Protein AF-A0AAV4PWY3-F1 (afdb_monomer_lite)

Organism: Caerostris extrusa (NCBI:txid172846)

Foldseek 3Di:
DDFDDDPDPVCVVVRVVSVVVVVVVVPDDDDDDDPDPPVVVVVVVVVVVVVVVVVVVVVVVVVVVVVVVVVVVDPDDDPPPPPVVVVVVVVVVVVVVVVVVVVVVVVVVVVVVVVVVVVVVVVVVVVVVVVVVVVVVVVVVVVPPDDDDDDDPPPCPDPVVVVVVVVVVVVVVVVVVPDD

pLDDT: mean 77.06, std 18.8, range [34.84, 97.25]

Secondary structure (DSSP, 8-state):
-------SGGGHHHHHHHHHHHHHHHT-----------HHHHHHHHHHHHHHHHHHHHHHHHHHHHHHHHHTT--S---TTTHHHHHHHHHHHHHHHHHHHHHHHHHHHHHHHHHHHHHHHHHHHHHHHHHHHHHHHHHHHTT--S------------HHHHHHHHHHHHHHHHHHTT--

Structure (mmCIF, N/CA/C/O backbone):
data_AF-A0AAV4PWY3-F1
#
_entry.id   AF-A0AAV4PWY3-F1
#
loop_
_atom_site.group_PDB
_atom_site.id
_atom_site.type_symbol
_atom_site.label_atom_id
_atom_site.label_alt_id
_atom_site.label_comp_id
_atom_site.label_asym_id
_atom_site.label_entity_id
_atom_site.label_seq_id
_atom_site.pdbx_PDB_ins_code
_atom_site.Cartn_x
_atom_site.Cartn_y
_atom_site.Cartn_z
_atom_site.occupancy
_atom_site.B_iso_or_equiv
_atom_site.auth_seq_id
_atom_site.auth_comp_id
_atom_site.auth_asym_id
_atom_site.auth_atom_id
_atom_site.pdbx_PDB_model_num
ATOM 1 N N . MET A 1 1 ? -5.837 5.814 -17.711 1.00 91.06 1 MET A N 1
ATOM 2 C CA . MET A 1 1 ? -4.859 6.923 -17.746 1.00 91.06 1 MET A CA 1
ATOM 3 C C . MET A 1 1 ? -4.509 7.191 -19.199 1.00 91.06 1 MET A C 1
ATOM 5 O O . MET A 1 1 ? -4.362 6.225 -19.935 1.00 91.06 1 MET A O 1
ATOM 9 N N . VAL A 1 2 ? -4.394 8.457 -19.603 1.00 93.69 2 VAL A N 1
ATOM 10 C C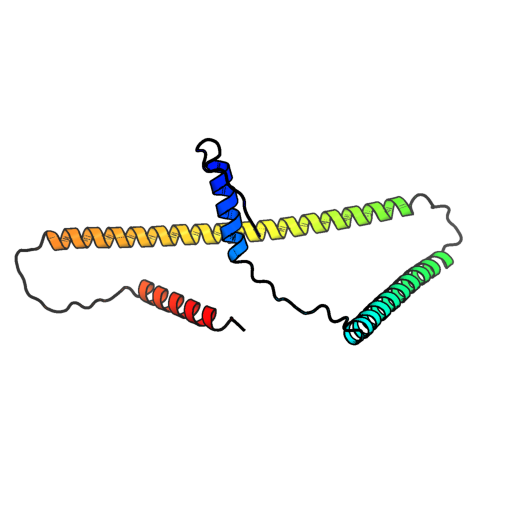A . VAL A 1 2 ? -3.904 8.856 -20.933 1.00 93.69 2 VAL A CA 1
ATOM 11 C C . VAL A 1 2 ? -2.737 9.815 -20.715 1.00 93.69 2 VAL A C 1
ATOM 13 O O . VAL A 1 2 ? -2.888 10.787 -19.981 1.00 93.69 2 VAL A O 1
ATOM 16 N N . GLY A 1 3 ? -1.568 9.500 -21.275 1.00 93.19 3 GLY A N 1
ATOM 17 C CA . GLY A 1 3 ? -0.366 10.332 -21.180 1.00 93.19 3 GLY A CA 1
ATOM 18 C C . GLY A 1 3 ? -0.064 10.982 -22.525 1.00 93.19 3 GLY A C 1
ATOM 19 O O . GLY A 1 3 ? 0.090 10.276 -23.518 1.00 93.19 3 GLY A O 1
ATOM 20 N N . HIS A 1 4 ? 0.018 12.310 -22.557 1.00 95.94 4 HIS A N 1
ATOM 21 C CA . HIS A 1 4 ? 0.410 13.063 -23.748 1.00 95.94 4 HIS A CA 1
ATOM 22 C C . HIS A 1 4 ? 1.914 13.340 -23.719 1.00 95.94 4 HIS A C 1
ATOM 24 O O . HIS A 1 4 ? 2.459 13.677 -22.669 1.00 95.94 4 HIS A O 1
ATOM 30 N N . ILE A 1 5 ? 2.573 13.204 -24.870 1.00 97.06 5 ILE A N 1
ATOM 31 C CA . ILE A 1 5 ? 4.002 13.487 -25.041 1.00 97.06 5 ILE A CA 1
ATOM 32 C C . ILE A 1 5 ? 4.235 14.279 -26.327 1.00 97.06 5 ILE A C 1
ATOM 34 O O . ILE A 1 5 ? 3.450 14.188 -27.273 1.00 97.06 5 ILE A O 1
ATOM 38 N N . SER A 1 6 ? 5.323 15.046 -26.357 1.00 96.19 6 SER A N 1
ATOM 39 C CA . SER A 1 6 ? 5.766 15.774 -27.546 1.00 96.19 6 SER A CA 1
ATOM 40 C C . SER A 1 6 ? 6.854 14.976 -28.272 1.00 96.19 6 SER A C 1
ATOM 42 O O . SER A 1 6 ? 7.758 14.470 -27.610 1.00 96.19 6 SER A O 1
ATOM 44 N N . PRO A 1 7 ? 6.833 14.877 -29.615 1.00 93.62 7 PRO A N 1
ATOM 45 C CA . PRO A 1 7 ? 7.881 14.190 -30.373 1.00 93.62 7 PRO A CA 1
ATOM 46 C C . PRO A 1 7 ? 9.181 15.008 -30.492 1.00 93.62 7 PRO A C 1
ATOM 48 O O . PRO A 1 7 ? 10.155 14.535 -31.070 1.00 93.62 7 PRO A O 1
ATOM 51 N N . SER A 1 8 ? 9.208 16.246 -29.986 1.00 95.19 8 SER A N 1
ATOM 52 C CA . SER A 1 8 ? 10.397 17.099 -30.033 1.00 95.19 8 SER A CA 1
ATOM 53 C C . SER A 1 8 ? 11.475 16.621 -29.060 1.00 95.19 8 SER A C 1
ATOM 55 O O . SER A 1 8 ? 11.203 16.386 -27.882 1.00 95.19 8 SER A O 1
ATOM 57 N N . HIS A 1 9 ? 12.724 16.584 -29.530 1.00 94.06 9 HIS A N 1
ATOM 58 C CA . HIS A 1 9 ? 13.894 16.213 -28.728 1.00 94.06 9 HIS A CA 1
ATOM 59 C C . HIS A 1 9 ? 14.080 17.102 -27.485 1.00 94.06 9 HIS A C 1
ATOM 61 O O . HIS A 1 9 ? 14.604 16.646 -26.474 1.00 94.06 9 HIS A O 1
ATOM 67 N N . TYR A 1 10 ? 13.616 18.356 -27.521 1.00 96.12 10 TYR A N 1
ATOM 68 C CA . TYR A 1 10 ? 13.707 19.263 -26.371 1.00 96.12 10 TYR A CA 1
ATOM 69 C C . TYR A 1 10 ? 12.955 18.739 -25.134 1.00 96.12 10 TYR A C 1
ATOM 71 O O . TYR A 1 10 ? 13.390 18.962 -24.012 1.00 96.12 10 TYR A O 1
ATOM 79 N N . HIS A 1 11 ? 11.874 17.977 -25.333 1.00 94.62 11 HIS A N 1
ATOM 80 C CA . HIS A 1 11 ? 11.056 17.408 -24.254 1.00 94.62 11 HIS A CA 1
ATOM 81 C C . HIS A 1 11 ? 11.321 15.907 -24.063 1.00 94.62 11 HIS A C 1
ATOM 83 O O . HIS A 1 11 ? 10.446 15.165 -23.606 1.00 94.62 11 HIS A O 1
ATOM 89 N N . PHE A 1 12 ? 12.504 15.426 -24.456 1.00 96.31 12 PHE A N 1
ATOM 90 C CA . PHE A 1 12 ? 12.837 14.003 -24.404 1.00 96.31 12 PHE A CA 1
ATOM 91 C C . PHE A 1 12 ? 12.794 13.450 -22.973 1.00 96.31 12 PHE A C 1
ATOM 93 O O . PHE A 1 12 ? 12.192 12.402 -22.730 1.00 96.31 12 PHE A O 1
ATOM 100 N N . GLU A 1 13 ? 13.374 14.169 -22.011 1.00 96.88 13 GLU A N 1
ATOM 101 C CA . GLU A 1 13 ? 13.409 13.739 -20.608 1.00 96.88 13 GLU A CA 1
ATOM 102 C C . GLU A 1 13 ? 12.011 13.702 -19.981 1.00 96.88 13 GLU A C 1
ATOM 104 O O . GLU A 1 13 ? 11.638 12.727 -19.326 1.00 96.88 13 GLU A O 1
ATOM 109 N N . GLU A 1 14 ? 11.196 14.723 -20.246 1.00 96.94 14 GLU A N 1
ATOM 110 C CA . GLU A 1 14 ? 9.810 14.789 -19.779 1.00 96.94 14 GLU A CA 1
ATOM 111 C C . GLU A 1 14 ? 8.959 13.674 -20.392 1.00 96.94 14 GLU A C 1
ATOM 113 O O . GLU A 1 14 ? 8.205 12.995 -19.691 1.00 96.94 14 GLU A O 1
ATOM 118 N N . SER A 1 15 ? 9.133 13.419 -21.690 1.00 97.25 15 SER A N 1
ATOM 119 C CA . SER A 1 15 ? 8.442 12.337 -22.394 1.00 97.25 15 SER A CA 1
ATOM 120 C C . SER A 1 15 ? 8.834 10.970 -21.833 1.00 97.25 15 SER A C 1
ATOM 122 O O . SER A 1 15 ? 7.963 10.131 -21.586 1.00 97.25 15 SER A O 1
ATOM 124 N N . ARG A 1 16 ? 10.125 10.752 -21.543 1.00 96.62 16 ARG A N 1
ATOM 125 C CA . ARG A 1 16 ? 10.619 9.532 -20.883 1.00 96.62 16 ARG A CA 1
ATOM 126 C C . ARG A 1 16 ? 9.983 9.346 -19.505 1.00 96.62 16 ARG A C 1
ATOM 128 O O . ARG A 1 16 ? 9.590 8.226 -19.161 1.00 96.62 16 ARG A O 1
ATOM 135 N N . ASN A 1 17 ? 9.856 10.420 -18.729 1.00 96.81 17 ASN A N 1
ATOM 136 C CA . ASN A 1 17 ? 9.218 10.370 -17.417 1.00 96.81 17 ASN A CA 1
ATOM 137 C C . ASN A 1 17 ? 7.735 9.999 -17.542 1.00 96.81 17 ASN A C 1
ATOM 139 O O . ASN A 1 17 ? 7.308 9.020 -16.928 1.00 96.81 17 ASN A O 1
ATOM 143 N N . THR A 1 18 ? 6.968 10.690 -18.391 1.00 97.19 18 THR A N 1
ATOM 144 C CA . THR A 1 18 ? 5.541 10.393 -18.619 1.00 97.19 18 THR A CA 1
ATOM 145 C C . THR A 1 18 ? 5.313 8.947 -19.054 1.00 97.19 18 THR A C 1
ATOM 147 O O . THR A 1 18 ? 4.434 8.274 -18.510 1.00 97.19 18 THR A O 1
ATOM 150 N N . LEU A 1 19 ? 6.133 8.433 -19.975 1.00 96.12 19 LEU A N 1
ATOM 151 C CA . LEU A 1 19 ? 6.055 7.036 -20.411 1.00 96.12 19 LEU A CA 1
ATOM 152 C C . LEU A 1 19 ? 6.386 6.056 -19.278 1.00 96.12 19 LEU A C 1
ATOM 154 O O . LEU A 1 19 ? 5.701 5.047 -19.127 1.00 96.12 19 LEU A O 1
ATOM 158 N N . SER A 1 20 ? 7.369 6.379 -18.433 1.00 96.56 20 SER A N 1
ATOM 159 C CA . SER A 1 20 ? 7.718 5.554 -17.268 1.00 96.56 20 SER A CA 1
ATOM 160 C C . SER A 1 20 ? 6.572 5.476 -16.254 1.00 96.56 20 SER A C 1
ATOM 162 O O . SER A 1 20 ? 6.313 4.416 -15.684 1.00 96.56 20 SER A O 1
ATOM 164 N N . TYR A 1 21 ? 5.853 6.578 -16.027 1.00 97.25 21 TYR A N 1
ATOM 165 C CA . TYR A 1 21 ? 4.671 6.576 -15.159 1.00 97.25 21 TYR A CA 1
ATOM 166 C C . TYR A 1 21 ? 3.488 5.843 -15.791 1.00 97.25 21 TYR A C 1
ATOM 168 O O . TYR A 1 21 ? 2.785 5.122 -15.083 1.00 97.25 21 TYR A O 1
ATOM 176 N N . ALA A 1 22 ? 3.288 5.976 -17.103 1.00 97.25 22 ALA A N 1
ATOM 177 C CA . ALA A 1 22 ? 2.253 5.239 -17.820 1.00 97.25 22 ALA A CA 1
ATOM 178 C C . ALA A 1 22 ? 2.480 3.718 -17.742 1.00 97.25 22 ALA A C 1
ATOM 180 O O . ALA A 1 22 ? 1.534 2.972 -17.483 1.00 97.25 22 ALA A O 1
ATOM 181 N N . ASP A 1 23 ? 3.728 3.263 -17.883 1.00 95.75 23 ASP A N 1
ATOM 182 C CA . ASP A 1 23 ? 4.083 1.845 -17.758 1.00 95.75 23 ASP A CA 1
ATOM 183 C C . ASP A 1 23 ? 3.862 1.312 -16.333 1.00 95.75 23 ASP A C 1
ATOM 185 O O . ASP A 1 23 ? 3.278 0.247 -16.135 1.00 95.75 23 ASP A O 1
ATOM 189 N N . ARG A 1 24 ? 4.206 2.097 -15.304 1.00 96.69 24 ARG A N 1
ATOM 190 C CA . ARG A 1 24 ? 3.869 1.743 -13.912 1.00 96.69 24 ARG A CA 1
ATOM 191 C C . ARG A 1 24 ? 2.359 1.683 -13.689 1.00 96.69 24 ARG A C 1
ATOM 193 O O . ARG A 1 24 ? 1.875 0.753 -13.045 1.00 96.69 24 ARG A O 1
ATOM 200 N N . ALA A 1 25 ? 1.613 2.646 -14.228 1.00 95.62 25 ALA A N 1
ATOM 201 C CA . ALA A 1 25 ? 0.163 2.720 -14.081 1.00 95.62 25 ALA A CA 1
ATOM 202 C C . ALA A 1 25 ? -0.562 1.551 -14.765 1.00 95.62 25 ALA A C 1
ATOM 204 O O . ALA A 1 25 ? -1.591 1.106 -14.259 1.00 95.62 25 ALA A O 1
ATOM 205 N N . LYS A 1 26 ? -0.008 1.006 -15.859 1.00 94.94 26 LYS A N 1
ATOM 206 C CA . LYS A 1 26 ? -0.519 -0.202 -16.532 1.00 94.94 26 LYS A CA 1
ATOM 207 C C . LYS A 1 26 ? -0.617 -1.404 -15.587 1.00 94.94 26 LYS A C 1
ATOM 209 O O . LYS A 1 26 ? -1.528 -2.214 -15.727 1.00 94.94 26 LYS A O 1
ATOM 214 N N . ASN A 1 27 ? 0.301 -1.518 -14.629 1.00 94.44 27 ASN A N 1
ATOM 215 C CA . ASN A 1 27 ? 0.372 -2.660 -13.716 1.00 94.44 27 ASN A CA 1
ATOM 216 C C . ASN A 1 27 ? -0.541 -2.517 -12.487 1.00 94.44 27 ASN A C 1
ATOM 218 O O . ASN A 1 27 ? -0.639 -3.441 -11.678 1.00 94.44 27 ASN A O 1
ATOM 222 N N . ILE A 1 28 ? -1.217 -1.377 -12.326 1.00 94.75 28 ILE A N 1
ATOM 223 C CA . ILE A 1 28 ? -2.152 -1.167 -11.223 1.00 94.75 28 ILE A CA 1
ATOM 224 C C . ILE A 1 28 ? -3.441 -1.930 -11.532 1.00 94.75 28 ILE A C 1
ATOM 226 O O . ILE A 1 28 ? -4.197 -1.569 -12.432 1.00 94.75 28 ILE A O 1
ATOM 230 N N . THR A 1 29 ? -3.712 -2.978 -10.755 1.00 93.88 29 THR A N 1
ATOM 231 C CA . THR A 1 29 ? -4.972 -3.722 -10.834 1.00 93.88 29 THR A CA 1
ATOM 232 C C . THR A 1 29 ? -5.952 -3.180 -9.803 1.00 93.88 29 THR A C 1
ATOM 234 O O . THR A 1 29 ? -5.678 -3.159 -8.603 1.00 93.88 29 THR A O 1
ATOM 237 N N . THR A 1 30 ? -7.115 -2.725 -10.263 1.00 91.88 30 THR A N 1
ATOM 238 C CA . THR A 1 30 ? -8.204 -2.291 -9.387 1.00 91.88 30 THR A CA 1
ATOM 239 C C . THR A 1 30 ? -9.339 -3.302 -9.452 1.00 91.88 30 THR A C 1
ATOM 241 O O . THR A 1 30 ? -9.736 -3.769 -10.518 1.00 91.88 30 THR A O 1
ATOM 244 N N . LYS A 1 31 ? -9.871 -3.674 -8.286 1.00 91.31 31 LYS A N 1
ATOM 245 C CA . LYS A 1 31 ? -11.093 -4.475 -8.209 1.00 91.31 31 LYS A CA 1
ATOM 246 C C . LYS A 1 31 ? -12.275 -3.520 -8.309 1.00 91.31 31 LYS A C 1
ATOM 248 O O . LYS A 1 31 ? -12.541 -2.776 -7.370 1.00 91.31 31 LYS A O 1
ATOM 253 N N . LEU A 1 32 ? -12.968 -3.533 -9.443 1.00 88.00 32 LEU A N 1
ATOM 254 C CA . LEU A 1 32 ? -14.204 -2.779 -9.607 1.00 88.00 32 LEU A CA 1
ATOM 255 C C . LEU A 1 32 ? -15.328 -3.532 -8.895 1.00 88.00 32 LEU A C 1
ATOM 257 O O . LEU A 1 32 ? -15.633 -4.675 -9.231 1.00 88.00 32 LEU A O 1
ATOM 261 N N . ARG A 1 33 ? -15.938 -2.893 -7.900 1.00 85.12 33 ARG A N 1
ATOM 262 C CA . ARG A 1 33 ? -17.258 -3.286 -7.409 1.00 85.12 33 ARG A CA 1
ATOM 263 C C . ARG A 1 33 ? -18.273 -2.289 -7.935 1.00 85.12 33 ARG A C 1
ATOM 265 O O . ARG A 1 33 ? -18.010 -1.089 -7.950 1.00 85.12 33 ARG A O 1
ATOM 272 N N . SER A 1 34 ? -19.427 -2.791 -8.360 1.00 85.62 34 SER A N 1
ATOM 273 C CA . SER A 1 34 ? -20.587 -1.945 -8.621 1.00 85.62 34 SER A CA 1
ATOM 274 C C . SER A 1 34 ? -20.923 -1.168 -7.353 1.00 85.62 34 SER A C 1
ATOM 276 O O . SER A 1 34 ? -20.919 -1.749 -6.265 1.00 85.62 34 SER A O 1
ATOM 278 N N . ASN A 1 35 ? -21.229 0.120 -7.497 1.00 75.44 35 ASN A N 1
ATOM 279 C CA . ASN A 1 35 ? -21.730 0.932 -6.397 1.00 75.44 35 ASN A CA 1
ATOM 280 C C . ASN A 1 35 ? -23.173 0.512 -6.076 1.00 75.44 35 ASN A C 1
ATOM 282 O O . ASN A 1 35 ? -24.130 1.167 -6.477 1.00 75.44 35 ASN A O 1
ATOM 286 N N . VAL A 1 36 ? -23.325 -0.646 -5.439 1.00 72.31 36 VAL A N 1
ATOM 287 C CA . VAL A 1 36 ? -24.577 -1.077 -4.829 1.00 72.31 36 VAL A CA 1
ATOM 288 C C . VAL A 1 36 ? -24.477 -0.627 -3.386 1.00 72.31 36 VAL A C 1
ATOM 290 O O . VAL A 1 36 ? -23.608 -1.099 -2.654 1.00 72.31 36 VAL A O 1
ATOM 293 N N . SER A 1 37 ? -25.320 0.328 -3.003 1.00 68.75 37 SER A N 1
ATOM 294 C CA . SER A 1 37 ? -25.469 0.753 -1.616 1.00 68.75 37 SER A CA 1
ATOM 295 C C . SER A 1 37 ? -25.959 -0.442 -0.803 1.00 68.75 37 SER A C 1
ATOM 297 O O . SER A 1 37 ? -27.156 -0.727 -0.756 1.00 68.75 37 SER A O 1
ATOM 299 N N . ASP A 1 38 ? -25.024 -1.183 -0.220 1.00 73.38 38 ASP A N 1
ATOM 300 C CA . ASP A 1 38 ? -25.327 -2.311 0.642 1.00 73.38 38 ASP A CA 1
ATOM 301 C C . ASP A 1 38 ? -25.801 -1.745 1.985 1.00 73.38 38 ASP A C 1
ATOM 303 O O . ASP A 1 38 ? -25.031 -1.489 2.911 1.00 73.38 38 ASP A O 1
ATOM 307 N N . VAL A 1 39 ? -27.101 -1.448 2.052 1.00 78.44 39 VAL A N 1
ATOM 308 C CA . VAL A 1 39 ? -27.748 -0.921 3.260 1.00 78.44 39 VAL A CA 1
ATOM 309 C C . VAL A 1 39 ? -27.521 -1.880 4.429 1.00 78.44 39 VAL A C 1
ATOM 311 O O . VAL A 1 39 ? -27.328 -1.431 5.555 1.00 78.44 39 VAL A O 1
ATOM 314 N N . SER A 1 40 ? -27.458 -3.188 4.174 1.00 79.81 40 SER A N 1
ATOM 315 C CA . SER A 1 40 ? -27.164 -4.194 5.193 1.00 79.81 40 SER A CA 1
ATOM 316 C C . SER A 1 40 ? -25.738 -4.062 5.736 1.00 79.81 40 SER A C 1
ATOM 318 O O . SER A 1 40 ? -25.552 -4.128 6.953 1.00 79.81 40 SER A O 1
ATOM 320 N N . TYR A 1 41 ? -24.750 -3.787 4.877 1.00 83.56 41 TYR A N 1
ATOM 321 C CA . TYR A 1 41 ? -23.384 -3.466 5.311 1.00 83.56 41 TYR A CA 1
ATOM 322 C C . TYR A 1 41 ? -23.346 -2.210 6.190 1.00 83.56 41 TYR A C 1
ATOM 324 O O . TYR A 1 41 ? -22.746 -2.230 7.266 1.00 83.56 41 TYR A O 1
ATOM 332 N N . HIS A 1 42 ? -24.020 -1.134 5.777 1.00 83.38 42 HIS A N 1
ATOM 333 C CA . HIS A 1 42 ? -24.057 0.103 6.558 1.00 83.38 42 HIS A CA 1
ATOM 334 C C . HIS A 1 42 ? -24.751 -0.084 7.909 1.00 83.38 42 HIS A C 1
ATOM 336 O O . HIS A 1 42 ? -24.246 0.408 8.912 1.00 83.38 42 HIS A O 1
ATOM 342 N N . VAL A 1 43 ? -25.856 -0.831 7.974 1.00 88.25 43 VAL A N 1
ATOM 343 C CA . VAL A 1 43 ? -26.540 -1.138 9.242 1.00 88.25 43 VAL A CA 1
ATOM 344 C C . VAL A 1 43 ? -25.615 -1.899 10.196 1.00 88.25 43 VAL A C 1
ATOM 346 O O . VAL A 1 43 ? -25.518 -1.525 11.365 1.00 88.25 43 VAL A O 1
ATOM 349 N N . ALA A 1 44 ? -24.887 -2.908 9.708 1.00 87.62 44 ALA A N 1
ATOM 350 C CA . ALA A 1 44 ? -23.912 -3.641 10.518 1.00 87.62 44 ALA A CA 1
ATOM 351 C C . ALA A 1 44 ? -22.747 -2.741 10.972 1.00 87.62 44 ALA A C 1
ATOM 353 O O . ALA A 1 44 ? -22.352 -2.766 12.137 1.00 87.62 44 ALA A O 1
ATOM 354 N N . GLN A 1 45 ? -22.231 -1.893 10.080 1.00 90.25 45 GLN A N 1
ATOM 355 C CA . GLN A 1 45 ? -21.166 -0.942 10.398 1.00 90.25 45 GLN A CA 1
ATOM 356 C C . GLN A 1 45 ? -21.613 0.086 11.449 1.00 90.25 45 GLN A C 1
ATOM 358 O O . GLN A 1 45 ? -20.872 0.363 12.392 1.00 90.25 45 GLN A O 1
ATOM 363 N N . TYR A 1 46 ? -22.828 0.627 11.325 1.00 95.06 46 TYR A N 1
ATOM 364 C CA . TYR A 1 46 ? -23.380 1.566 12.297 1.00 95.06 46 TYR A CA 1
ATOM 365 C C . TYR A 1 46 ? -23.585 0.918 13.665 1.00 95.06 46 TYR A C 1
ATOM 367 O O . TYR A 1 46 ? -23.312 1.568 14.668 1.00 95.06 46 TYR A O 1
ATOM 375 N N . GLN A 1 47 ? -23.997 -0.351 13.738 1.00 94.94 47 GLN A N 1
ATOM 376 C CA . GLN A 1 47 ? -24.073 -1.071 15.015 1.00 94.94 47 GLN A CA 1
ATOM 377 C C . GLN A 1 47 ? -22.710 -1.131 15.716 1.00 94.94 47 GLN A C 1
ATOM 379 O O . GLN A 1 47 ? -22.632 -0.856 16.914 1.00 94.94 47 GLN A O 1
ATOM 384 N N . THR A 1 48 ? -21.636 -1.422 14.977 1.00 95.19 48 THR A N 1
ATOM 385 C CA . THR A 1 48 ? -20.269 -1.415 15.521 1.00 95.19 48 THR A CA 1
ATOM 386 C C . THR A 1 48 ? -19.877 -0.030 16.032 1.00 95.19 48 THR A C 1
ATOM 388 O O . THR A 1 48 ? -19.475 0.094 17.186 1.00 95.19 48 THR A O 1
ATOM 391 N N . ILE A 1 49 ? -20.083 1.017 15.226 1.00 96.31 49 ILE A N 1
ATOM 392 C CA . ILE A 1 49 ? -19.764 2.405 15.606 1.00 96.31 49 ILE A CA 1
ATOM 393 C C . ILE A 1 49 ? -20.550 2.831 16.854 1.00 96.31 49 ILE A C 1
ATOM 395 O O . ILE A 1 49 ? -19.999 3.444 17.764 1.00 96.31 49 ILE A O 1
ATOM 399 N N . ILE A 1 50 ? -21.840 2.493 16.932 1.00 96.56 50 ILE A N 1
ATOM 400 C CA . ILE A 1 50 ? -22.679 2.806 18.096 1.00 96.56 50 ILE A CA 1
ATOM 401 C C . ILE A 1 50 ? -22.137 2.117 19.352 1.00 96.56 50 ILE A C 1
ATOM 403 O O . ILE A 1 50 ? -22.130 2.725 20.421 1.00 96.56 50 ILE A O 1
ATOM 407 N N . ASN A 1 51 ? -21.684 0.868 19.242 1.00 96.75 51 ASN A N 1
ATOM 408 C CA . ASN A 1 51 ? -21.118 0.141 20.375 1.00 96.75 51 ASN A CA 1
ATOM 409 C C . ASN A 1 51 ? -19.789 0.749 20.838 1.00 96.75 51 ASN A C 1
ATOM 411 O O . ASN A 1 51 ? -19.603 0.927 22.040 1.00 96.75 51 ASN A O 1
ATOM 415 N N . GLU A 1 52 ? -18.908 1.120 19.908 1.00 96.69 52 GLU A N 1
ATOM 416 C CA . GLU A 1 52 ? -17.652 1.816 20.217 1.00 96.69 52 GLU A CA 1
ATOM 417 C C . GLU A 1 52 ? -17.914 3.149 20.928 1.00 96.69 52 GLU A C 1
ATOM 419 O O . GLU A 1 52 ? -17.355 3.404 21.993 1.00 96.69 52 GLU A O 1
ATOM 424 N N . LEU A 1 53 ? -18.842 3.959 20.410 1.00 97.25 53 LEU A N 1
ATOM 425 C CA . LEU A 1 53 ? -19.219 5.233 21.029 1.00 97.25 53 LEU A CA 1
ATOM 426 C C . LEU A 1 53 ? -19.841 5.045 22.416 1.00 97.25 53 LEU A C 1
ATOM 428 O O . LEU A 1 53 ? -19.576 5.830 23.322 1.00 97.25 53 LEU A O 1
ATOM 432 N N . ARG A 1 54 ? -20.659 4.005 22.616 1.00 96.56 54 ARG A N 1
ATOM 433 C CA . ARG A 1 54 ? -21.222 3.682 23.938 1.00 96.56 54 ARG A CA 1
ATOM 434 C C . ARG A 1 54 ? -20.133 3.315 24.939 1.00 96.56 54 ARG A C 1
ATOM 436 O O . ARG A 1 54 ? -20.177 3.803 26.065 1.00 96.56 54 ARG A O 1
ATOM 443 N N . GLN A 1 55 ? -19.161 2.505 24.525 1.00 96.31 55 GLN A N 1
ATOM 444 C CA . GLN A 1 55 ? -18.006 2.177 25.360 1.00 96.31 55 GLN A CA 1
ATOM 445 C C . GLN A 1 55 ? -17.193 3.432 25.679 1.00 96.31 55 GLN A C 1
ATOM 447 O O . GLN A 1 55 ? -16.847 3.660 26.833 1.00 96.31 55 GLN A O 1
ATOM 452 N N . GLU A 1 56 ? -16.940 4.294 24.695 1.00 95.69 56 GLU A N 1
ATOM 453 C CA . GLU A 1 56 ? -16.224 5.549 24.918 1.00 95.69 56 GLU A CA 1
ATOM 454 C C . GLU A 1 56 ? -16.960 6.446 25.924 1.00 95.69 56 GLU A C 1
ATOM 456 O O . GLU A 1 56 ? -16.357 6.905 26.895 1.00 95.69 56 GLU A O 1
ATOM 461 N N . ILE A 1 57 ? -18.276 6.607 25.773 1.00 96.00 57 ILE A N 1
ATOM 462 C CA . ILE A 1 57 ? -19.128 7.326 26.729 1.00 96.00 57 ILE A CA 1
ATOM 463 C C . ILE A 1 57 ? -19.001 6.723 28.134 1.00 96.00 57 ILE A C 1
ATOM 465 O O . ILE A 1 57 ? -18.810 7.466 29.097 1.00 96.00 57 ILE A O 1
ATOM 469 N N . GLU A 1 58 ? -19.051 5.399 28.274 1.00 94.69 58 GLU A N 1
ATOM 470 C CA . GLU A 1 58 ? -18.905 4.721 29.567 1.00 94.69 58 GLU A CA 1
ATOM 471 C C . GLU A 1 58 ? -17.519 4.947 30.188 1.00 94.69 58 GLU A C 1
ATOM 473 O O . GLU A 1 58 ? -17.412 5.255 31.381 1.00 94.69 58 GLU A O 1
ATOM 478 N N . THR A 1 59 ? -16.450 4.876 29.391 1.00 92.75 59 THR A N 1
ATOM 479 C CA . THR A 1 59 ? -15.090 5.161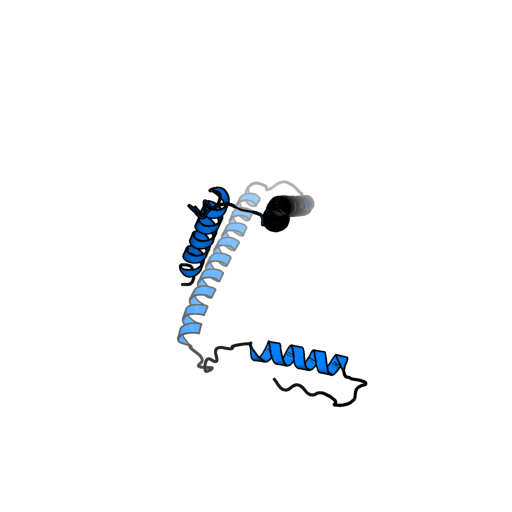 29.873 1.00 92.75 59 THR A CA 1
ATOM 480 C C . THR A 1 59 ? -14.927 6.618 30.303 1.00 92.75 59 THR A C 1
ATOM 482 O O . THR A 1 59 ? -14.334 6.888 31.351 1.00 92.75 59 THR A O 1
ATOM 485 N N . LEU A 1 60 ? -15.491 7.568 29.552 1.00 91.94 60 LEU A N 1
ATOM 486 C CA . LEU A 1 60 ? -15.466 8.992 29.881 1.00 91.94 60 LEU A CA 1
ATOM 487 C C . LEU A 1 60 ? -16.286 9.284 31.138 1.00 91.94 60 LEU A C 1
ATOM 489 O O . LEU A 1 60 ? -15.803 9.988 32.027 1.00 91.94 60 LEU A O 1
ATOM 493 N N . HIS A 1 61 ? -17.478 8.698 31.267 1.00 91.19 61 HIS A N 1
ATOM 494 C CA . HIS A 1 61 ? -18.261 8.781 32.497 1.00 91.19 61 HIS A CA 1
ATOM 495 C C . HIS A 1 61 ? -17.488 8.200 33.676 1.00 91.19 61 HIS A C 1
ATOM 497 O O . HIS A 1 61 ? -17.424 8.852 34.716 1.00 91.19 61 HIS A O 1
ATOM 503 N N . SER A 1 62 ? -16.867 7.032 33.530 1.00 87.19 62 SER A N 1
ATOM 504 C CA . SER A 1 62 ? -16.064 6.410 34.589 1.00 87.19 62 SER A CA 1
ATOM 505 C C . SER A 1 62 ? -14.883 7.288 34.993 1.00 87.19 62 SER A C 1
ATOM 507 O O . SER A 1 62 ? -14.613 7.451 36.180 1.00 87.19 62 SER A O 1
ATOM 509 N N . ARG A 1 63 ? -14.221 7.938 34.029 1.00 87.25 63 ARG A N 1
ATOM 510 C CA . ARG A 1 63 ? -13.138 8.891 34.295 1.00 87.25 63 ARG A CA 1
ATOM 511 C C . ARG A 1 63 ? -13.635 10.125 35.047 1.00 87.25 63 ARG A C 1
ATOM 513 O O . ARG A 1 63 ? -13.004 10.528 36.016 1.00 87.25 63 ARG A O 1
ATOM 520 N N . ILE A 1 64 ? -14.779 10.688 34.656 1.00 85.75 64 ILE A N 1
ATOM 521 C CA . ILE A 1 64 ? -15.390 11.839 35.341 1.00 85.75 64 ILE A CA 1
ATOM 522 C C . ILE A 1 64 ? -15.835 11.462 36.760 1.00 85.75 64 ILE A C 1
ATOM 524 O O . ILE A 1 64 ? -15.584 12.220 37.692 1.00 85.75 64 ILE A O 1
ATOM 528 N N . HIS A 1 65 ? -16.474 10.306 36.952 1.00 77.12 65 HIS A N 1
ATOM 529 C CA . HIS A 1 65 ? -16.902 9.844 38.277 1.00 77.12 65 HIS A CA 1
ATOM 530 C C . HIS A 1 65 ? -15.707 9.477 39.166 1.00 77.12 65 HIS A C 1
ATOM 532 O O . HIS A 1 65 ? -15.694 9.837 40.341 1.00 77.12 65 HIS A O 1
ATOM 538 N N . GLY A 1 66 ? -14.669 8.850 38.606 1.00 68.44 66 GLY A N 1
ATOM 539 C CA . GLY A 1 66 ? -13.401 8.605 39.295 1.00 68.44 66 GLY A CA 1
ATOM 540 C C . GLY A 1 66 ? -12.710 9.903 39.721 1.00 68.44 66 GLY A C 1
ATOM 541 O O . GLY A 1 66 ? -12.221 9.996 40.843 1.00 68.44 66 GLY A O 1
ATOM 542 N N . SER A 1 67 ? -12.742 10.942 38.880 1.00 59.34 67 SER A N 1
ATOM 543 C CA . SER A 1 67 ? -12.242 12.274 39.239 1.00 59.34 67 SER A CA 1
ATOM 544 C C . SER A 1 67 ? -13.121 12.994 40.270 1.00 59.34 67 SER A C 1
ATOM 546 O O . SER A 1 67 ? -12.579 13.660 41.144 1.00 59.34 67 SER A O 1
ATOM 548 N N . LYS A 1 68 ? -14.453 12.847 40.230 1.00 59.38 68 LYS A N 1
ATOM 549 C CA . LYS A 1 68 ? -15.363 13.439 41.233 1.00 59.38 68 LYS A CA 1
ATOM 550 C C . LYS A 1 68 ? -15.221 12.795 42.615 1.00 59.38 68 LYS A C 1
ATOM 552 O O . LYS A 1 68 ? -15.258 13.507 43.612 1.00 59.38 68 LYS A O 1
ATOM 557 N N . ASN A 1 69 ? -14.989 11.482 42.687 1.00 54.53 69 ASN A N 1
ATOM 558 C CA . ASN A 1 69 ? -14.712 10.804 43.960 1.00 54.53 69 ASN A CA 1
ATOM 559 C C . ASN A 1 69 ? -13.376 11.233 44.590 1.00 54.53 69 ASN A C 1
ATOM 561 O O . ASN A 1 69 ? -13.263 11.192 45.808 1.00 54.53 69 ASN A O 1
ATOM 565 N N . LEU A 1 70 ? -12.405 11.697 43.793 1.00 52.88 70 LEU A N 1
ATOM 566 C CA . LEU A 1 70 ? -11.175 12.318 44.303 1.00 52.88 70 LEU A CA 1
ATOM 567 C C . LEU A 1 70 ? -11.379 13.766 44.780 1.00 52.88 70 LEU A C 1
ATOM 569 O O . LEU A 1 70 ? -10.629 14.234 45.625 1.00 52.88 70 LEU A O 1
ATOM 573 N N . GLN A 1 71 ? -12.381 14.484 44.259 1.00 50.91 71 GLN A N 1
ATOM 574 C CA . GLN A 1 71 ? -12.642 15.879 44.645 1.00 50.91 71 GLN A CA 1
ATOM 575 C C . GLN A 1 71 ? -13.527 16.022 45.891 1.00 50.91 71 GLN A C 1
ATOM 577 O O . GLN A 1 71 ? -13.456 17.049 46.557 1.00 50.91 71 GLN A O 1
ATOM 582 N N . ASN A 1 72 ? -14.298 14.995 46.264 1.00 48.72 72 ASN A N 1
ATOM 583 C CA . ASN A 1 72 ? -15.100 15.016 47.497 1.00 48.72 72 ASN A CA 1
ATOM 584 C C . ASN A 1 72 ? -14.286 14.730 48.777 1.00 48.72 72 ASN A C 1
ATOM 586 O O . ASN A 1 72 ? -14.811 14.902 49.874 1.00 48.72 72 ASN A O 1
ATOM 590 N N . SER A 1 73 ? -13.024 14.298 48.666 1.00 48.31 73 SER A N 1
ATOM 591 C CA . SER A 1 73 ? -12.113 14.126 49.810 1.00 48.31 73 SER A CA 1
ATOM 592 C C . SER A 1 73 ? -11.250 15.354 50.115 1.00 48.31 73 SER A C 1
ATOM 594 O O . SER A 1 73 ? -10.633 15.393 51.175 1.00 48.31 73 SER A O 1
ATOM 596 N N . ASP A 1 74 ? -11.240 16.364 49.241 1.00 45.88 74 ASP A N 1
ATOM 597 C CA . ASP A 1 74 ? -10.349 17.526 49.339 1.00 45.88 74 ASP A CA 1
ATOM 598 C C . ASP A 1 74 ? -11.126 18.858 49.336 1.00 45.88 74 ASP A C 1
ATOM 600 O O . ASP A 1 74 ? -10.774 19.818 48.651 1.00 45.88 74 ASP A O 1
ATOM 604 N N . GLU A 1 75 ? -12.164 18.981 50.169 1.00 45.84 75 GLU A N 1
ATOM 605 C CA . GLU A 1 75 ? -12.635 20.305 50.601 1.00 45.84 75 GLU A CA 1
ATOM 606 C C . GLU A 1 75 ? -11.646 20.899 51.616 1.00 45.84 75 GLU A C 1
ATOM 608 O O . GLU A 1 75 ? -11.879 20.891 52.824 1.00 45.84 75 GLU A O 1
ATOM 613 N N . LYS A 1 76 ? -10.498 21.360 51.104 1.00 48.44 76 LYS A N 1
ATOM 614 C CA . LYS A 1 76 ? -9.644 22.460 51.594 1.00 48.44 76 LYS A CA 1
ATOM 615 C C . LYS A 1 76 ? -8.259 22.314 50.964 1.00 48.44 76 LYS A C 1
ATOM 617 O O . LYS A 1 76 ? -7.362 21.763 51.597 1.00 48.44 76 LYS A O 1
ATOM 622 N N . ARG A 1 77 ? -8.051 22.879 49.772 1.00 42.28 77 ARG A N 1
ATOM 623 C CA . ARG A 1 77 ? -6.818 23.616 49.430 1.00 42.28 77 ARG A CA 1
ATOM 624 C C . ARG A 1 77 ? -6.911 24.258 48.051 1.00 42.28 77 ARG A C 1
ATOM 626 O O . ARG A 1 77 ? -7.327 23.672 47.063 1.00 42.28 77 ARG A O 1
ATOM 633 N N . ASP A 1 78 ? -6.505 25.510 48.053 1.00 49.91 78 ASP A N 1
ATOM 634 C CA . ASP A 1 78 ? -6.441 26.443 46.948 1.00 49.91 78 ASP A CA 1
ATOM 635 C C . ASP A 1 78 ? -5.229 26.084 46.055 1.00 49.91 78 ASP A C 1
ATOM 637 O O . ASP A 1 78 ? -4.114 26.517 46.326 1.00 49.91 78 ASP A O 1
ATOM 641 N N . GLU A 1 79 ? -5.391 25.219 45.038 1.00 50.59 79 GLU A N 1
ATOM 642 C CA . GLU A 1 79 ? -4.286 24.790 44.143 1.00 50.59 79 GLU A CA 1
ATOM 643 C C . GLU A 1 79 ? -4.674 24.672 42.648 1.00 50.59 79 GLU A C 1
ATOM 645 O O . GLU A 1 79 ? -4.214 23.797 41.912 1.00 50.59 79 GLU A O 1
ATOM 650 N N . SER A 1 80 ? -5.453 25.616 42.114 1.00 47.47 80 SER A N 1
ATOM 651 C CA . SER A 1 80 ? -5.767 25.644 40.666 1.00 47.47 80 SER A CA 1
ATOM 652 C C . SER A 1 80 ? -4.570 25.933 39.732 1.00 47.47 80 SER A C 1
ATOM 654 O O . SER A 1 80 ? -4.732 25.937 38.514 1.00 47.47 80 SER A O 1
ATOM 656 N N . LYS A 1 81 ? -3.348 26.143 40.248 1.00 52.00 81 LYS A N 1
ATOM 657 C CA . LYS A 1 81 ? -2.136 26.358 39.425 1.00 52.00 81 LYS A CA 1
ATOM 658 C C . LYS A 1 81 ? -1.175 25.159 39.370 1.00 52.00 81 LYS A C 1
ATOM 660 O O . LYS A 1 81 ? -0.353 25.106 38.459 1.00 52.00 81 LYS A O 1
ATOM 665 N N . GLY A 1 82 ? -1.283 24.184 40.279 1.00 46.91 82 GLY A N 1
ATOM 666 C CA . GLY A 1 82 ? -0.363 23.034 40.350 1.00 46.91 82 GLY A CA 1
ATOM 667 C C . GLY A 1 82 ? -0.700 21.892 39.382 1.00 46.91 82 GLY A C 1
ATOM 668 O O . GLY A 1 82 ? 0.188 21.288 38.781 1.00 46.91 82 GLY A O 1
ATOM 669 N N . ILE A 1 83 ? -1.993 21.642 39.157 1.00 52.53 83 ILE A N 1
ATOM 670 C CA . ILE A 1 83 ? -2.491 20.468 38.415 1.00 52.53 83 ILE A CA 1
ATOM 671 C C . ILE A 1 83 ? -2.188 20.556 36.906 1.00 52.53 83 ILE A C 1
ATOM 673 O O . ILE A 1 83 ? -1.953 19.541 36.248 1.00 52.53 83 ILE A O 1
ATOM 677 N N . SER A 1 84 ? -2.147 21.771 36.347 1.00 54.06 84 SER A N 1
ATOM 678 C CA . SER A 1 84 ? -1.799 21.984 34.935 1.00 54.06 84 SER A CA 1
ATOM 679 C C . SER A 1 84 ? -0.312 21.746 34.652 1.00 54.06 84 SER A C 1
ATOM 681 O O . SER A 1 84 ? 0.041 21.379 33.531 1.00 54.06 84 SER A O 1
ATOM 683 N N . LEU A 1 85 ? 0.563 21.953 35.644 1.00 55.69 85 LEU A N 1
ATOM 684 C CA . LEU A 1 85 ? 2.008 21.775 35.497 1.00 55.69 85 LEU A CA 1
ATOM 685 C C . LEU A 1 85 ? 2.405 20.298 35.645 1.00 55.69 85 LEU A C 1
ATOM 687 O O . LEU A 1 85 ? 3.260 19.822 34.897 1.00 55.69 85 LEU A O 1
ATOM 691 N N . SER A 1 86 ? 1.738 19.557 36.540 1.00 60.47 86 SER A N 1
ATOM 692 C CA . SER A 1 86 ? 1.945 18.112 36.714 1.00 60.47 86 SER A CA 1
ATOM 693 C C . SER A 1 86 ? 1.482 17.304 35.499 1.00 60.47 86 SER A C 1
ATOM 695 O O . SER A 1 86 ? 2.244 16.486 34.991 1.00 60.47 86 SER A O 1
ATOM 697 N N . HIS A 1 87 ? 0.307 17.608 34.931 1.00 60.59 87 HIS A N 1
ATOM 698 C CA . HIS A 1 87 ? -0.172 16.938 33.713 1.00 60.59 87 HIS A CA 1
ATOM 699 C C . HIS A 1 87 ? 0.761 17.155 32.516 1.00 60.59 87 HIS A C 1
ATOM 701 O O . HIS A 1 87 ? 0.992 16.241 31.724 1.00 60.59 87 HIS A O 1
ATOM 707 N N . HIS A 1 88 ? 1.323 18.356 32.377 1.00 63.34 88 HIS A N 1
ATOM 708 C CA . HIS A 1 88 ? 2.289 18.638 31.321 1.00 63.34 88 HIS A CA 1
ATOM 709 C C . HIS A 1 88 ? 3.614 17.892 31.547 1.00 63.34 88 HIS A C 1
ATOM 711 O O . HIS A 1 88 ? 4.175 17.348 30.594 1.00 63.34 88 HIS A O 1
ATOM 717 N N . ALA A 1 89 ? 4.087 17.801 32.794 1.00 64.81 89 ALA A N 1
ATOM 718 C CA . ALA A 1 89 ? 5.278 17.030 33.147 1.00 64.81 89 ALA A CA 1
ATOM 719 C C . ALA A 1 89 ? 5.101 15.524 32.865 1.00 64.81 89 ALA A C 1
ATOM 721 O O . ALA A 1 89 ? 5.984 14.909 32.262 1.00 64.81 89 ALA A O 1
ATOM 722 N N . ASP A 1 90 ? 3.942 14.949 33.192 1.00 66.44 90 ASP A N 1
ATOM 723 C CA . ASP A 1 90 ? 3.635 13.534 32.935 1.00 66.44 90 ASP A CA 1
ATOM 724 C C . ASP A 1 90 ? 3.546 13.224 31.433 1.00 66.44 90 ASP A C 1
ATOM 726 O O . ASP A 1 90 ? 4.081 12.215 30.955 1.00 66.44 90 ASP A O 1
ATOM 730 N N . ILE A 1 91 ? 2.947 14.127 30.647 1.00 69.38 91 ILE A N 1
ATOM 731 C CA . ILE A 1 91 ? 2.911 14.018 29.181 1.00 69.38 91 ILE A CA 1
ATOM 732 C C . ILE A 1 91 ? 4.331 14.100 28.600 1.00 69.38 91 ILE A C 1
ATOM 734 O O . ILE A 1 91 ? 4.686 13.294 27.733 1.00 69.38 91 ILE A O 1
ATOM 738 N N . GLN A 1 92 ? 5.172 15.017 29.089 1.00 72.88 92 GLN A N 1
ATOM 739 C CA . GLN A 1 92 ? 6.565 15.145 28.647 1.00 72.88 92 GLN A CA 1
ATOM 740 C C . GLN A 1 92 ? 7.406 13.905 28.977 1.00 72.88 92 GLN A C 1
ATOM 742 O O . GLN A 1 92 ? 8.183 13.447 28.131 1.00 72.88 92 GLN A O 1
ATOM 747 N N . LEU A 1 93 ? 7.238 13.328 30.170 1.00 71.12 93 LEU A N 1
ATOM 748 C CA . LEU A 1 93 ? 7.899 12.082 30.565 1.00 71.12 93 LEU A CA 1
ATOM 749 C C . LEU A 1 93 ? 7.440 10.907 29.692 1.00 71.12 93 LEU A C 1
ATOM 751 O O . LEU A 1 93 ? 8.275 10.156 29.181 1.00 71.12 93 LEU A O 1
ATOM 755 N N . GLY A 1 94 ? 6.137 10.796 29.420 1.00 74.56 94 GLY A N 1
ATOM 756 C CA . GLY A 1 94 ? 5.591 9.789 28.509 1.00 74.56 94 GLY A CA 1
ATOM 757 C C . GLY A 1 94 ? 6.121 9.920 27.075 1.00 74.56 94 GLY A C 1
ATOM 758 O O . GLY A 1 94 ? 6.470 8.918 26.443 1.00 74.56 94 GLY A O 1
ATOM 759 N N . MET A 1 95 ? 6.236 11.147 26.557 1.00 72.38 95 MET A N 1
ATOM 760 C CA . MET A 1 95 ? 6.828 11.409 25.239 1.00 72.38 95 MET A CA 1
ATOM 761 C C . MET A 1 95 ? 8.312 11.033 25.196 1.00 72.38 95 MET A C 1
ATOM 763 O O . MET A 1 95 ? 8.743 10.361 24.255 1.00 72.38 95 MET A O 1
ATOM 767 N N . ARG A 1 96 ? 9.084 11.387 26.231 1.00 75.56 96 ARG A N 1
ATOM 768 C CA . ARG A 1 96 ? 10.503 11.018 26.348 1.00 75.56 96 ARG A CA 1
ATOM 769 C C . ARG A 1 96 ? 10.703 9.506 26.380 1.00 75.56 96 ARG A C 1
ATOM 771 O O . ARG A 1 96 ? 11.518 8.998 25.613 1.00 75.56 96 ARG A O 1
ATOM 778 N N . SER A 1 97 ? 9.920 8.780 27.175 1.00 74.94 97 SER A N 1
ATOM 779 C CA . SER A 1 97 ? 9.987 7.313 27.240 1.00 74.94 97 SER A CA 1
ATOM 780 C C . SER A 1 97 ? 9.687 6.662 25.888 1.00 74.94 97 SER A C 1
ATOM 782 O O . SER A 1 97 ? 10.413 5.764 25.458 1.00 74.94 97 SER A O 1
ATOM 784 N N . LYS A 1 98 ? 8.677 7.158 25.158 1.00 79.38 98 LYS A N 1
ATOM 785 C CA . LYS A 1 98 ? 8.352 6.679 23.801 1.00 79.38 98 LYS A CA 1
ATOM 786 C C . LYS A 1 98 ? 9.479 6.953 22.797 1.00 79.38 98 LYS A C 1
ATOM 788 O O . LYS A 1 98 ? 9.771 6.088 21.971 1.00 79.38 98 LYS A O 1
ATOM 793 N N . ILE A 1 99 ? 10.119 8.123 22.860 1.00 81.12 99 ILE A N 1
ATOM 794 C CA . ILE A 1 99 ? 11.268 8.471 22.004 1.00 81.12 99 ILE A CA 1
ATOM 795 C C . ILE A 1 99 ? 12.460 7.550 22.302 1.00 81.12 99 ILE A C 1
ATOM 797 O O . ILE A 1 99 ? 13.066 7.021 21.369 1.00 81.12 99 ILE A O 1
ATOM 801 N N . SER A 1 100 ? 12.760 7.298 23.578 1.00 82.31 100 SER A N 1
ATOM 802 C CA . SER A 1 100 ? 13.835 6.387 23.994 1.00 82.31 100 SER A CA 1
ATOM 803 C C . SER A 1 100 ? 13.603 4.953 23.515 1.00 82.31 100 SER A C 1
ATOM 805 O O . SER A 1 100 ? 14.525 4.314 23.011 1.00 82.31 100 SER A O 1
ATOM 807 N N . LEU A 1 101 ? 12.364 4.460 23.596 1.00 86.00 101 LEU A N 1
ATOM 808 C CA . LEU A 1 101 ? 12.017 3.104 23.163 1.00 86.00 101 LEU A CA 1
ATOM 809 C C . LEU A 1 101 ? 12.147 2.936 21.642 1.00 86.00 101 LEU A C 1
ATOM 811 O O . LEU A 1 101 ? 12.679 1.933 21.167 1.00 86.00 101 LEU A O 1
ATOM 815 N N . LYS A 1 102 ? 11.727 3.950 20.871 1.00 87.00 102 LYS A N 1
ATOM 816 C CA . LYS A 1 102 ? 11.922 3.979 19.413 1.00 87.00 102 LYS A CA 1
ATOM 817 C C . LYS A 1 102 ? 13.403 4.002 19.037 1.00 87.00 102 LYS A C 1
ATOM 819 O O . LYS A 1 102 ? 13.794 3.268 18.137 1.00 87.00 102 LYS A O 1
ATOM 824 N N . ARG A 1 103 ? 14.226 4.792 19.739 1.00 89.81 103 ARG A N 1
ATOM 825 C CA . ARG A 1 103 ? 15.684 4.826 19.523 1.00 89.81 103 ARG A CA 1
ATOM 826 C C . ARG A 1 103 ? 16.333 3.473 19.793 1.00 89.81 103 ARG A C 1
ATOM 828 O O . ARG A 1 103 ? 17.139 3.033 18.985 1.00 89.81 103 ARG A O 1
ATOM 835 N N . ARG A 1 104 ? 15.941 2.791 20.873 1.00 88.44 104 ARG A N 1
ATOM 836 C CA . ARG A 1 104 ? 16.437 1.443 21.179 1.00 88.44 104 ARG A CA 1
ATOM 837 C C . ARG A 1 104 ? 16.103 0.452 20.063 1.00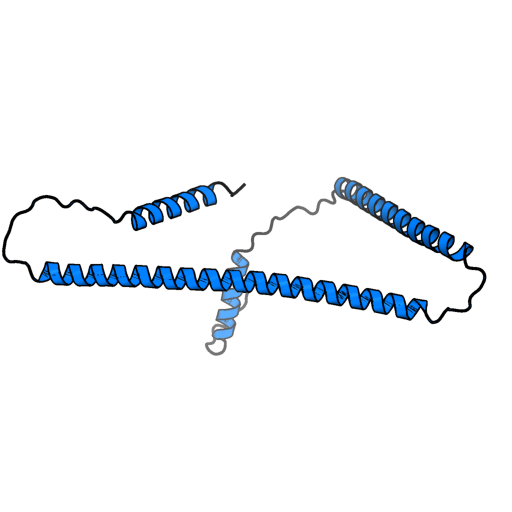 88.44 104 ARG A C 1
ATOM 839 O O . ARG A 1 104 ? 16.992 -0.234 19.581 1.00 88.44 104 ARG A O 1
ATOM 846 N N . ARG A 1 105 ? 14.850 0.441 19.598 1.00 92.88 105 ARG A N 1
ATOM 847 C CA . ARG A 1 105 ? 14.429 -0.440 18.498 1.00 92.88 105 ARG A CA 1
ATOM 848 C C . ARG A 1 105 ? 15.138 -0.117 17.180 1.00 92.88 105 ARG A C 1
ATOM 850 O O . ARG A 1 105 ? 15.443 -1.025 16.420 1.00 92.88 105 ARG A O 1
ATOM 857 N N . MET A 1 106 ? 15.404 1.161 16.912 1.00 93.81 106 MET A N 1
ATOM 858 C CA . MET A 1 106 ? 16.189 1.584 15.750 1.00 93.81 106 MET A CA 1
ATOM 859 C C . MET A 1 106 ? 17.628 1.060 15.832 1.00 93.81 106 MET A C 1
ATOM 861 O O . MET A 1 106 ? 18.087 0.434 14.888 1.00 93.81 106 MET A O 1
ATOM 865 N N . MET A 1 107 ? 18.291 1.205 16.986 1.00 94.25 107 MET A N 1
ATOM 866 C CA . MET A 1 107 ? 19.632 0.648 17.210 1.00 94.25 107 MET A CA 1
ATOM 867 C C . MET A 1 107 ? 19.672 -0.880 17.072 1.00 94.25 107 MET A C 1
ATOM 869 O O . MET A 1 107 ? 20.631 -1.418 16.528 1.00 94.25 107 MET A O 1
ATOM 873 N N . GLU A 1 108 ? 18.646 -1.590 17.547 1.00 95.31 108 GLU A N 1
ATOM 874 C CA . GLU A 1 108 ? 18.534 -3.048 17.379 1.00 95.31 108 GLU A CA 1
ATOM 875 C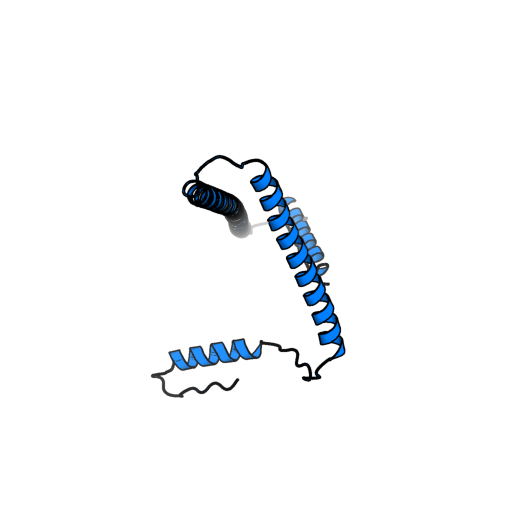 C . GLU A 1 108 ? 18.442 -3.440 15.894 1.00 95.31 108 GLU A C 1
ATOM 877 O O . GLU A 1 108 ? 19.093 -4.393 15.466 1.00 95.31 108 GLU A O 1
ATOM 882 N N . LEU A 1 109 ? 17.691 -2.683 15.086 1.00 96.56 109 LEU A N 1
ATOM 883 C CA . LEU A 1 109 ? 17.609 -2.899 13.638 1.00 96.56 109 LEU A CA 1
ATOM 884 C C . LEU A 1 109 ? 18.931 -2.592 12.927 1.00 96.56 109 LEU A C 1
ATOM 886 O O . LEU A 1 109 ? 19.349 -3.384 12.085 1.00 96.56 109 LEU A O 1
ATOM 890 N N . ASP A 1 110 ? 19.603 -1.497 13.286 1.00 96.06 110 ASP A N 1
ATOM 891 C CA . ASP A 1 110 ? 20.908 -1.140 12.716 1.00 96.06 110 ASP A CA 1
ATOM 892 C C . ASP A 1 110 ? 21.971 -2.197 13.052 1.00 96.06 110 ASP A C 1
ATOM 894 O O . ASP A 1 110 ? 22.780 -2.564 12.200 1.00 96.06 110 ASP A O 1
ATOM 898 N N . ASN A 1 111 ? 21.935 -2.755 14.266 1.00 95.81 111 ASN A N 1
ATOM 899 C CA . ASN A 1 111 ? 22.813 -3.853 14.667 1.00 95.81 111 ASN A CA 1
ATOM 900 C C . ASN A 1 111 ? 22.549 -5.120 13.833 1.00 95.81 111 ASN A C 1
ATOM 902 O O . ASN A 1 111 ? 23.485 -5.723 13.309 1.00 95.81 111 ASN A O 1
ATOM 906 N N . HIS A 1 112 ? 21.277 -5.486 13.630 1.00 96.88 112 HIS A N 1
ATOM 907 C CA . HIS A 1 112 ? 20.916 -6.609 12.761 1.00 96.88 112 HIS A CA 1
ATOM 908 C C . HIS A 1 112 ? 21.352 -6.402 11.309 1.00 96.88 112 HIS A C 1
ATOM 910 O O . HIS A 1 112 ? 21.837 -7.345 10.681 1.00 96.88 112 HIS A O 1
ATOM 916 N N . LEU A 1 113 ? 21.197 -5.188 10.781 1.00 97.25 113 LEU A N 1
ATOM 917 C CA . LEU A 1 113 ? 21.644 -4.844 9.436 1.00 97.25 113 LEU A CA 1
ATOM 918 C C . LEU A 1 113 ? 23.167 -4.968 9.311 1.00 97.25 113 LEU A C 1
ATOM 920 O O . LEU A 1 113 ? 23.652 -5.577 8.360 1.00 97.25 113 LEU A O 1
ATOM 924 N N . LEU A 1 114 ? 23.914 -4.450 10.289 1.00 96.88 114 LEU A N 1
ATOM 925 C CA . LEU A 1 114 ? 25.371 -4.546 10.314 1.00 96.88 114 LEU A CA 1
ATOM 926 C C . LEU A 1 114 ? 25.839 -6.006 10.365 1.00 96.88 114 LEU A C 1
ATOM 928 O O . LEU A 1 114 ? 26.719 -6.394 9.600 1.00 96.88 114 LEU A O 1
ATOM 932 N N . ALA A 1 115 ? 25.219 -6.829 11.213 1.00 95.88 115 ALA A N 1
ATOM 933 C CA . ALA A 1 115 ? 25.525 -8.254 11.293 1.00 95.88 115 ALA A CA 1
ATOM 934 C C . ALA A 1 115 ? 25.277 -8.969 9.954 1.00 95.88 115 ALA A C 1
ATOM 936 O O . ALA A 1 115 ? 26.102 -9.772 9.524 1.00 95.88 115 ALA A O 1
ATOM 937 N N . GLN A 1 116 ? 24.178 -8.646 9.262 1.00 96.12 116 GLN A N 1
ATOM 938 C CA . GLN A 1 116 ? 23.920 -9.186 7.925 1.00 96.12 116 GLN A CA 1
ATOM 939 C C . GLN A 1 116 ? 24.961 -8.719 6.906 1.00 96.12 116 GLN A C 1
ATOM 941 O O . GLN A 1 116 ? 25.419 -9.541 6.120 1.00 96.12 116 GLN A O 1
ATOM 946 N N . SER A 1 117 ? 25.365 -7.444 6.931 1.00 96.81 117 SER A N 1
ATOM 947 C CA . SER A 1 117 ? 26.413 -6.921 6.042 1.00 96.81 117 SER A CA 1
ATOM 948 C C . SER A 1 117 ? 27.721 -7.693 6.201 1.00 96.81 117 SER A C 1
ATOM 950 O O . SER A 1 117 ? 28.286 -8.137 5.210 1.00 96.81 117 SER A O 1
ATOM 952 N N . ILE A 1 118 ? 28.153 -7.931 7.444 1.00 97.25 118 ILE A N 1
ATOM 953 C CA . ILE A 1 118 ? 29.378 -8.692 7.735 1.00 97.25 118 ILE A CA 1
ATOM 954 C C . ILE A 1 118 ? 29.275 -10.129 7.204 1.00 97.25 118 ILE A C 1
ATOM 956 O O . ILE A 1 118 ? 30.232 -10.647 6.630 1.00 97.25 118 ILE A O 1
ATOM 960 N N . GLU A 1 119 ? 28.122 -10.786 7.368 1.00 95.81 119 GLU A N 1
ATOM 961 C CA . GLU A 1 119 ? 27.905 -12.128 6.811 1.00 95.81 119 GLU A CA 1
ATOM 962 C C . GLU A 1 119 ? 27.917 -12.121 5.276 1.00 95.81 119 GLU A C 1
ATOM 964 O O . GLU A 1 119 ? 28.481 -13.032 4.670 1.00 95.81 119 GLU A O 1
ATOM 969 N N . PHE A 1 120 ? 27.357 -11.095 4.626 1.00 96.25 120 PHE A N 1
ATOM 970 C CA . PHE A 1 120 ? 27.441 -10.952 3.170 1.00 96.25 120 PHE A CA 1
ATOM 971 C C . PHE A 1 120 ? 28.882 -10.769 2.695 1.00 96.25 120 PHE A C 1
ATOM 973 O O . PHE A 1 120 ? 29.286 -11.452 1.754 1.00 96.25 120 PHE A O 1
ATOM 980 N N . ASP A 1 121 ? 29.665 -9.923 3.363 1.00 96.19 121 ASP A N 1
ATOM 981 C CA . ASP A 1 121 ? 31.073 -9.692 3.024 1.00 96.19 121 ASP A CA 1
ATOM 982 C C . ASP A 1 121 ? 31.900 -10.971 3.197 1.00 96.19 121 ASP A C 1
ATOM 984 O O . ASP A 1 121 ? 32.696 -11.336 2.330 1.00 96.19 121 ASP A O 1
ATOM 988 N N . LYS A 1 122 ? 31.653 -11.716 4.279 1.00 95.94 122 LYS A N 1
ATOM 989 C CA . LYS A 1 122 ? 32.285 -13.015 4.531 1.00 95.94 122 LYS A CA 1
ATOM 990 C C . LYS A 1 122 ? 31.941 -14.038 3.450 1.00 95.94 122 LYS A C 1
ATOM 992 O O . LYS A 1 122 ? 32.830 -14.735 2.965 1.00 95.94 122 LYS A O 1
ATOM 997 N N . LEU A 1 123 ? 30.666 -14.149 3.076 1.00 94.88 123 LEU A N 1
ATOM 998 C CA . LEU A 1 123 ? 30.241 -15.052 2.006 1.00 94.88 123 LEU A CA 1
ATOM 999 C C . LEU A 1 123 ? 30.836 -14.635 0.659 1.00 94.88 123 LEU A C 1
ATOM 1001 O O . LEU A 1 123 ? 31.277 -15.499 -0.092 1.00 94.88 123 LEU A O 1
ATOM 1005 N N . GLY A 1 124 ? 30.904 -13.333 0.376 1.00 95.38 124 GLY A N 1
ATOM 1006 C CA . GLY A 1 124 ? 31.576 -12.799 -0.806 1.00 95.38 124 GLY A CA 1
ATOM 1007 C C . GLY A 1 124 ? 33.059 -13.165 -0.842 1.00 95.38 124 GLY A C 1
ATOM 1008 O O . GLY A 1 124 ? 33.553 -13.598 -1.878 1.00 95.38 124 GLY A O 1
ATOM 1009 N N . MET A 1 125 ? 33.755 -13.075 0.295 1.00 94.06 125 MET A N 1
ATOM 1010 C CA . MET A 1 125 ? 35.159 -13.476 0.408 1.00 94.06 125 MET A CA 1
ATOM 1011 C C . MET A 1 125 ? 35.357 -14.967 0.106 1.00 94.06 125 MET A C 1
ATOM 1013 O O . MET A 1 125 ? 36.229 -15.299 -0.686 1.00 94.06 125 MET A O 1
ATOM 1017 N N . ILE A 1 126 ? 34.507 -15.844 0.655 1.00 94.12 126 ILE A N 1
ATOM 1018 C CA . ILE A 1 126 ? 34.557 -17.296 0.391 1.00 94.12 126 ILE A CA 1
ATOM 1019 C C . ILE A 1 126 ? 34.268 -17.605 -1.085 1.00 94.12 126 ILE A C 1
ATOM 1021 O O . ILE A 1 126 ? 34.908 -18.473 -1.672 1.00 94.12 126 ILE A O 1
ATOM 1025 N N . ILE A 1 127 ? 33.305 -16.907 -1.698 1.00 92.62 127 ILE A N 1
ATOM 1026 C CA . ILE A 1 127 ? 32.995 -17.079 -3.126 1.00 92.62 127 ILE A CA 1
ATOM 1027 C C . ILE A 1 127 ? 34.199 -16.677 -3.976 1.00 92.62 127 ILE A C 1
ATOM 1029 O O . ILE A 1 127 ? 34.591 -17.440 -4.851 1.00 92.62 127 ILE A O 1
ATOM 1033 N N . ASN A 1 128 ? 34.806 -15.524 -3.691 1.00 89.62 128 ASN A N 1
ATOM 1034 C CA . ASN A 1 128 ? 35.991 -15.065 -4.409 1.00 89.62 128 ASN A CA 1
ATOM 1035 C C . ASN A 1 128 ? 37.164 -16.038 -4.230 1.00 89.62 128 ASN A C 1
ATOM 1037 O O . ASN A 1 128 ? 37.816 -16.376 -5.210 1.00 89.62 128 ASN A O 1
ATOM 1041 N N . GLU A 1 129 ? 37.409 -16.523 -3.009 1.00 92.00 129 GLU A N 1
ATOM 1042 C CA . GLU A 1 129 ? 38.441 -17.526 -2.717 1.00 92.00 129 GLU A CA 1
ATOM 1043 C C . GLU A 1 129 ? 38.222 -18.790 -3.556 1.00 92.00 129 GLU A C 1
ATOM 1045 O O . GLU A 1 129 ? 39.111 -19.199 -4.301 1.00 92.00 129 GLU A O 1
ATOM 1050 N N . TRP A 1 130 ? 36.998 -19.320 -3.567 1.00 86.19 130 TRP A N 1
ATOM 1051 C CA . TRP A 1 130 ? 36.638 -20.475 -4.388 1.00 86.19 130 TRP A CA 1
ATOM 1052 C C . TRP A 1 130 ? 36.772 -20.213 -5.897 1.00 86.19 130 TRP A C 1
ATOM 1054 O O . TRP A 1 130 ? 37.257 -21.071 -6.636 1.00 86.19 130 TRP A O 1
ATOM 1064 N N . GLU A 1 131 ? 36.372 -19.035 -6.382 1.00 82.44 131 GLU A N 1
ATOM 1065 C CA . GLU A 1 131 ? 36.549 -18.646 -7.786 1.00 82.44 131 GLU A CA 1
ATOM 1066 C C . GLU A 1 131 ? 38.034 -18.552 -8.163 1.00 82.44 131 GLU A C 1
ATOM 1068 O O . GLU A 1 131 ? 38.418 -19.000 -9.248 1.00 82.44 131 GLU A O 1
ATOM 1073 N N . THR A 1 132 ? 38.879 -18.036 -7.265 1.00 84.75 132 THR A N 1
ATOM 1074 C CA . THR A 1 132 ? 40.330 -17.980 -7.477 1.00 84.75 132 THR A CA 1
ATOM 1075 C C . THR A 1 132 ? 40.981 -19.357 -7.426 1.00 84.75 132 THR A C 1
ATOM 1077 O O . THR A 1 132 ? 41.763 -19.665 -8.320 1.00 84.75 132 THR A O 1
ATOM 1080 N N . GLU A 1 133 ? 40.630 -20.223 -6.472 1.00 82.56 133 GLU A N 1
ATOM 1081 C CA . GLU A 1 133 ? 41.134 -21.603 -6.406 1.00 82.56 133 GLU A CA 1
ATOM 1082 C C . GLU A 1 133 ? 40.723 -22.400 -7.646 1.00 82.56 133 GLU A C 1
ATOM 1084 O O . GLU A 1 133 ? 41.527 -23.130 -8.229 1.00 82.56 133 GLU A O 1
ATOM 1089 N N . LYS A 1 134 ? 39.490 -22.210 -8.123 1.00 79.12 134 LYS A N 1
ATOM 1090 C CA . LYS A 1 134 ? 39.020 -22.798 -9.379 1.00 79.12 134 LYS A CA 1
ATOM 1091 C C . LYS A 1 134 ? 39.803 -22.282 -10.593 1.00 79.12 134 LYS A C 1
ATOM 1093 O O . LYS A 1 134 ? 40.081 -23.049 -11.512 1.00 79.12 134 LYS A O 1
ATOM 1098 N N . ALA A 1 135 ? 40.160 -20.999 -10.621 1.00 74.31 135 ALA A N 1
ATOM 1099 C CA . ALA A 1 135 ? 40.986 -20.436 -11.687 1.00 74.31 135 ALA A CA 1
ATOM 1100 C C . ALA A 1 135 ? 42.440 -20.941 -11.625 1.00 74.31 135 ALA A C 1
ATOM 1102 O O . ALA A 1 135 ? 43.016 -21.258 -12.665 1.00 74.31 135 ALA A O 1
ATOM 1103 N N . VAL A 1 136 ? 43.017 -21.066 -10.424 1.00 78.56 136 VAL A N 1
ATOM 1104 C CA . VAL A 1 136 ? 44.373 -21.594 -10.198 1.00 78.56 136 VAL A CA 1
ATOM 1105 C C . VAL A 1 136 ? 44.452 -23.070 -10.580 1.00 78.56 136 VAL A C 1
ATOM 1107 O O . VAL A 1 136 ? 45.309 -23.435 -11.376 1.00 78.56 136 VAL A O 1
ATOM 1110 N N . THR A 1 137 ? 43.513 -23.898 -10.122 1.00 73.44 137 THR A N 1
ATOM 1111 C CA . THR A 1 137 ? 43.445 -25.322 -10.502 1.00 73.44 137 THR A CA 1
ATOM 1112 C C . THR A 1 137 ? 43.226 -25.508 -12.005 1.00 73.44 137 THR A C 1
ATOM 1114 O O . THR A 1 137 ? 43.821 -26.397 -12.607 1.00 73.44 137 THR A O 1
ATOM 1117 N N . ALA A 1 138 ? 42.450 -24.640 -12.666 1.00 74.19 138 ALA A N 1
ATOM 1118 C CA . ALA A 1 138 ? 42.341 -24.643 -14.128 1.00 74.19 138 ALA A CA 1
ATOM 1119 C C . ALA A 1 138 ? 43.665 -24.270 -14.830 1.00 74.19 138 ALA A C 1
ATOM 1121 O O . ALA A 1 138 ? 43.949 -24.782 -15.912 1.00 74.19 138 ALA A O 1
ATOM 1122 N N . MET A 1 139 ? 44.484 -23.401 -14.228 1.00 69.75 139 MET A N 1
ATOM 1123 C CA . MET A 1 139 ? 45.822 -23.064 -14.729 1.00 69.75 139 MET A CA 1
ATOM 1124 C C . MET A 1 139 ? 46.863 -24.162 -14.457 1.00 69.75 139 MET A C 1
ATOM 1126 O O . MET A 1 139 ? 47.762 -24.346 -15.277 1.00 69.75 139 MET A O 1
ATOM 1130 N N . GLU A 1 140 ? 46.758 -24.881 -13.339 1.00 63.69 140 GLU A N 1
ATOM 1131 C CA . GLU A 1 140 ? 47.613 -26.028 -12.994 1.00 63.69 140 GLU A CA 1
ATOM 1132 C C . GLU A 1 140 ? 47.305 -27.235 -13.890 1.00 63.69 140 GLU A C 1
ATOM 1134 O O . GLU A 1 140 ? 48.213 -27.768 -14.526 1.00 63.69 140 GLU A O 1
ATOM 1139 N N . ASN A 1 141 ? 46.023 -27.558 -14.085 1.00 58.97 141 ASN A N 1
ATOM 1140 C CA . ASN A 1 141 ? 45.581 -28.610 -15.008 1.00 58.97 141 ASN A CA 1
ATOM 1141 C C . ASN A 1 141 ? 45.894 -28.289 -16.484 1.00 58.97 141 ASN A C 1
ATOM 1143 O O . ASN A 1 141 ? 45.929 -29.189 -17.312 1.00 58.97 141 ASN A O 1
ATOM 1147 N N . GLY A 1 142 ? 46.142 -27.019 -16.830 1.00 54.50 142 GLY A N 1
ATOM 1148 C CA . GLY A 1 142 ? 46.621 -26.606 -18.156 1.00 54.50 142 GLY A CA 1
ATOM 1149 C C . GLY A 1 142 ? 48.143 -26.689 -18.345 1.00 54.50 142 GLY A C 1
ATOM 1150 O O . GLY A 1 142 ? 48.627 -26.444 -19.451 1.00 54.50 142 GLY A O 1
ATOM 1151 N N . LYS A 1 143 ? 48.913 -26.995 -17.289 1.00 51.09 143 LYS A N 1
ATOM 1152 C CA . LYS A 1 143 ? 50.377 -27.176 -17.343 1.00 51.09 143 LYS A CA 1
ATOM 1153 C C . LYS A 1 143 ? 50.820 -28.640 -17.267 1.00 51.09 143 LYS A C 1
ATOM 1155 O O . LYS A 1 143 ? 51.975 -28.912 -17.584 1.00 51.09 143 LYS A O 1
ATOM 1160 N N . GLU A 1 144 ? 49.930 -29.569 -16.927 1.00 45.50 144 GLU A N 1
ATOM 1161 C CA . GLU A 1 144 ? 50.220 -31.007 -16.838 1.00 45.50 144 GLU A CA 1
ATOM 1162 C C . GLU A 1 144 ? 49.610 -31.818 -17.994 1.00 45.50 144 GLU A C 1
ATOM 1164 O O . GLU A 1 144 ? 49.033 -32.876 -17.789 1.00 45.50 144 GLU A O 1
ATOM 1169 N N . ASP A 1 145 ? 49.791 -31.375 -19.241 1.00 40.81 145 ASP A N 1
ATOM 1170 C CA . ASP A 1 145 ? 49.551 -32.231 -20.413 1.00 40.81 145 ASP A CA 1
ATOM 1171 C C . ASP A 1 145 ? 50.872 -32.812 -20.945 1.00 40.81 145 ASP A C 1
ATOM 1173 O O . ASP A 1 145 ? 51.272 -32.588 -22.087 1.00 40.81 145 ASP A O 1
ATOM 1177 N N . GLN A 1 146 ? 51.548 -33.604 -20.105 1.00 42.44 146 GLN A N 1
ATOM 1178 C CA . GLN A 1 146 ? 52.305 -34.777 -20.556 1.00 42.44 146 GLN A CA 1
ATOM 1179 C C . GLN A 1 146 ? 52.090 -35.944 -19.582 1.00 42.44 146 GLN A C 1
ATOM 1181 O O . GLN A 1 146 ? 52.783 -36.089 -18.583 1.00 42.44 146 GLN A O 1
ATOM 1186 N N . SER A 1 147 ? 51.155 -36.812 -19.981 1.00 43.34 147 SER A N 1
ATOM 1187 C CA . SER A 1 147 ? 50.968 -38.209 -19.565 1.00 43.34 147 SER A CA 1
ATOM 1188 C C . SER A 1 147 ? 50.577 -38.473 -18.101 1.00 43.34 147 SER A C 1
ATOM 1190 O O . SER A 1 147 ? 51.402 -38.354 -17.208 1.00 43.34 147 SER A O 1
ATOM 1192 N N . ILE A 1 148 ? 49.362 -38.994 -17.878 1.00 36.69 148 ILE A N 1
ATOM 1193 C CA . ILE A 1 148 ? 49.101 -40.387 -17.444 1.00 36.69 148 ILE A CA 1
ATOM 1194 C C . ILE A 1 148 ? 47.624 -40.560 -17.020 1.00 36.69 148 ILE A C 1
ATOM 1196 O O . ILE A 1 148 ? 47.065 -39.780 -16.263 1.00 36.69 148 ILE A O 1
ATOM 1200 N N . ASP A 1 149 ? 47.032 -41.617 -17.578 1.00 34.84 149 ASP A N 1
ATOM 1201 C CA . ASP A 1 149 ? 45.850 -42.410 -17.215 1.00 34.84 149 ASP A CA 1
ATOM 1202 C C . ASP A 1 149 ? 44.661 -41.847 -16.413 1.00 34.84 149 ASP A C 1
ATOM 1204 O O . ASP A 1 149 ? 44.699 -41.530 -15.226 1.00 34.84 149 ASP A O 1
ATOM 1208 N N . LYS A 1 150 ? 43.502 -41.972 -17.074 1.00 47.25 150 LYS A N 1
ATOM 1209 C CA . LYS A 1 150 ? 42.151 -41.906 -16.515 1.00 47.25 150 LYS A CA 1
ATOM 1210 C C . LYS A 1 150 ? 41.937 -42.960 -15.424 1.00 47.25 150 LYS A C 1
ATOM 1212 O O . LYS A 1 150 ? 41.796 -44.142 -15.734 1.00 47.25 150 LYS A O 1
ATOM 1217 N N . SER A 1 151 ? 41.707 -42.527 -14.186 1.00 37.91 151 SER A N 1
ATOM 1218 C CA . SER A 1 151 ? 40.790 -43.231 -13.279 1.00 37.91 151 SER A CA 1
ATOM 1219 C C . SER A 1 151 ? 40.252 -42.314 -12.172 1.00 37.91 151 SER A C 1
ATOM 1221 O O . SER A 1 151 ? 40.991 -41.832 -11.327 1.00 37.91 151 SER A O 1
ATOM 1223 N N . GLY A 1 152 ? 38.928 -42.116 -12.166 1.00 39.41 152 GLY A N 1
ATOM 1224 C CA . GLY A 1 152 ? 38.175 -41.699 -10.979 1.00 39.41 152 GLY A CA 1
ATOM 1225 C C . GLY A 1 152 ? 38.020 -40.197 -10.723 1.00 39.41 152 GLY A C 1
ATOM 1226 O O . GLY A 1 152 ? 38.468 -39.715 -9.690 1.00 39.41 152 GLY A O 1
ATOM 1227 N N . GLU A 1 153 ? 37.262 -39.480 -11.560 1.00 45.09 153 GLU A N 1
ATOM 1228 C CA . GLU A 1 153 ? 36.628 -38.219 -11.138 1.00 45.09 153 GLU A CA 1
ATOM 1229 C C . GLU A 1 153 ? 35.553 -38.514 -10.076 1.00 45.09 153 GLU A C 1
ATOM 1231 O O . GLU A 1 153 ? 34.367 -38.693 -10.371 1.00 45.09 153 GLU A O 1
ATOM 1236 N N . LYS A 1 154 ? 35.962 -38.584 -8.809 1.00 45.78 154 LYS A N 1
ATOM 1237 C CA . LYS A 1 154 ? 35.044 -38.341 -7.698 1.00 45.78 154 LYS A CA 1
ATOM 1238 C C . LYS A 1 154 ? 34.949 -36.835 -7.515 1.00 45.78 154 LYS A C 1
ATOM 1240 O O . LYS A 1 154 ? 35.834 -36.206 -6.949 1.00 45.78 154 LYS A O 1
ATOM 1245 N N . ASN A 1 155 ? 33.860 -36.270 -8.028 1.00 55.97 155 ASN A N 1
ATOM 1246 C CA . ASN A 1 155 ? 33.406 -34.924 -7.700 1.00 55.97 155 ASN A CA 1
ATOM 1247 C C . ASN A 1 155 ? 32.964 -34.885 -6.228 1.00 55.97 155 ASN A C 1
ATOM 1249 O O . ASN A 1 155 ? 31.768 -34.838 -5.934 1.00 55.97 155 ASN A O 1
ATOM 1253 N N . ASP A 1 156 ? 33.918 -34.930 -5.300 1.00 62.50 156 ASP A N 1
ATOM 1254 C CA . ASP A 1 156 ? 33.650 -34.714 -3.882 1.00 62.50 156 ASP A CA 1
ATOM 1255 C C . ASP A 1 156 ? 33.552 -33.207 -3.647 1.00 62.50 156 ASP A C 1
ATOM 1257 O O . ASP A 1 156 ? 34.496 -32.510 -3.282 1.00 62.50 156 ASP A O 1
ATOM 1261 N N . MET A 1 157 ? 32.359 -32.689 -3.934 1.00 58.06 157 MET A N 1
ATOM 1262 C CA . MET A 1 157 ? 31.992 -31.324 -3.607 1.00 58.06 157 MET A CA 1
ATOM 1263 C C . MET A 1 157 ? 32.091 -31.140 -2.080 1.00 58.06 157 MET A C 1
ATOM 1265 O O . MET A 1 157 ? 31.479 -31.921 -1.343 1.00 58.06 157 MET A O 1
ATOM 1269 N N . PRO A 1 158 ? 32.821 -30.128 -1.579 1.00 70.25 158 PRO A N 1
ATOM 1270 C CA . PRO A 1 158 ? 33.067 -29.991 -0.151 1.00 70.25 158 PRO A CA 1
ATOM 1271 C C . PRO A 1 158 ? 31.759 -29.825 0.636 1.00 70.25 158 PRO A C 1
ATOM 1273 O O . PRO A 1 158 ? 30.819 -29.149 0.207 1.00 70.25 158 PRO A O 1
ATOM 1276 N N . GLU A 1 159 ? 31.702 -30.449 1.816 1.00 61.91 159 GLU A N 1
ATOM 1277 C CA . GLU A 1 159 ? 30.485 -30.633 2.623 1.00 61.91 159 GLU A CA 1
ATOM 1278 C C . GLU A 1 159 ? 29.743 -29.315 2.908 1.00 61.91 159 GLU A C 1
ATOM 1280 O O . GLU A 1 159 ? 28.511 -29.264 2.916 1.00 61.91 159 GLU A O 1
ATOM 1285 N N . HIS A 1 160 ? 30.475 -28.206 3.043 1.00 62.28 160 HIS A N 1
ATOM 1286 C CA . HIS A 1 160 ? 29.893 -26.885 3.270 1.00 62.28 160 HIS A CA 1
ATOM 1287 C C . HIS A 1 160 ? 29.072 -26.370 2.073 1.00 62.28 160 HIS A C 1
ATOM 1289 O O . HIS A 1 160 ? 28.006 -25.786 2.282 1.00 62.28 160 HIS A O 1
ATOM 1295 N N . VAL A 1 161 ? 29.488 -26.645 0.831 1.00 65.19 161 VAL A N 1
ATOM 1296 C CA . VAL A 1 161 ? 28.739 -26.284 -0.389 1.00 65.19 161 VAL A CA 1
ATOM 1297 C C . VAL A 1 161 ? 27.468 -27.133 -0.494 1.00 65.19 161 VAL A C 1
ATOM 1299 O O . VAL A 1 161 ? 26.411 -26.650 -0.906 1.00 65.19 161 VAL A O 1
ATOM 1302 N N . PHE A 1 162 ? 27.519 -28.385 -0.028 1.00 68.38 162 PHE A N 1
ATOM 1303 C CA . PHE A 1 162 ? 26.364 -29.291 -0.021 1.00 68.38 162 PHE A CA 1
ATOM 1304 C C . PHE A 1 162 ? 25.329 -28.845 1.003 1.00 68.38 162 PHE A C 1
ATOM 1306 O O . PHE A 1 162 ? 24.124 -28.808 0.729 1.00 68.38 162 PHE A O 1
ATOM 1313 N N . MET A 1 163 ? 25.812 -28.425 2.168 1.00 66.88 163 MET A N 1
ATOM 1314 C CA . MET A 1 163 ? 24.990 -27.849 3.220 1.00 66.88 163 MET A CA 1
ATOM 1315 C C . MET A 1 163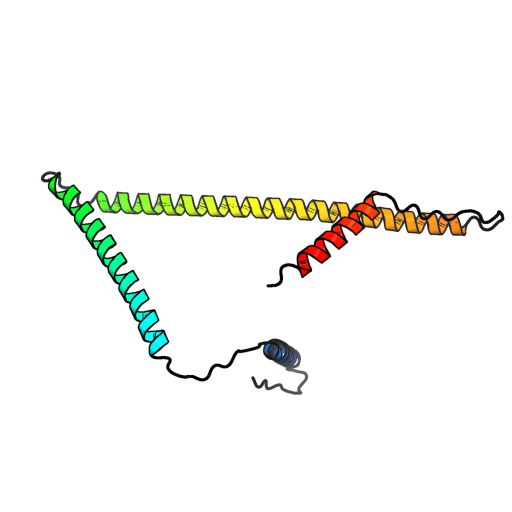 ? 24.382 -26.507 2.796 1.00 66.88 163 MET A C 1
ATOM 1317 O O . MET A 1 163 ? 23.217 -26.248 3.113 1.00 66.88 163 MET A O 1
ATOM 1321 N N . LEU A 1 164 ? 25.107 -25.691 2.023 1.00 66.06 164 LEU A N 1
ATOM 1322 C CA . LEU A 1 164 ? 24.588 -24.450 1.443 1.00 66.06 164 LEU A CA 1
ATOM 1323 C C . LEU A 1 164 ? 23.464 -24.733 0.434 1.00 66.06 164 LEU A C 1
ATOM 1325 O O . LEU A 1 164 ? 22.385 -24.144 0.530 1.00 66.06 164 LEU A O 1
ATOM 1329 N N . GLY A 1 165 ? 23.669 -25.697 -0.469 1.00 71.69 165 GLY A N 1
ATOM 1330 C CA . GLY A 1 165 ? 22.663 -26.131 -1.442 1.00 71.69 165 GLY A CA 1
ATOM 1331 C C . GLY A 1 165 ? 21.405 -26.708 -0.784 1.00 71.69 165 GLY A C 1
ATOM 1332 O O . GLY A 1 165 ? 20.281 -26.380 -1.180 1.00 71.69 165 GLY A O 1
ATOM 1333 N N . LYS A 1 166 ? 21.565 -27.501 0.285 1.00 71.19 166 LYS A N 1
ATOM 1334 C CA . LYS A 1 166 ? 20.442 -28.005 1.091 1.00 71.19 166 LYS A CA 1
ATOM 1335 C C . LYS A 1 166 ? 19.688 -26.884 1.807 1.00 71.19 166 LYS A C 1
ATOM 1337 O O . LYS A 1 166 ? 18.458 -26.867 1.749 1.00 71.19 166 LYS A O 1
ATOM 1342 N N . LYS A 1 167 ? 20.386 -25.927 2.433 1.00 67.56 167 LYS A N 1
ATOM 1343 C CA . LYS A 1 167 ? 19.754 -24.762 3.084 1.00 67.56 167 LYS A CA 1
ATOM 1344 C C . LYS A 1 167 ? 19.007 -23.882 2.080 1.00 67.56 167 LYS A C 1
ATOM 1346 O O . LYS A 1 167 ? 17.884 -23.464 2.361 1.00 67.56 167 LYS A O 1
ATOM 1351 N N . PHE A 1 168 ? 19.585 -23.654 0.903 1.00 66.25 168 PHE A N 1
ATOM 1352 C CA . PHE A 1 168 ? 18.962 -22.867 -0.160 1.00 66.25 168 PHE A CA 1
ATOM 1353 C C . PHE A 1 168 ? 17.682 -23.533 -0.687 1.00 66.25 168 PHE A C 1
ATOM 1355 O O . PHE A 1 168 ? 16.639 -22.885 -0.804 1.00 66.25 168 PHE A O 1
ATOM 1362 N N . ASN A 1 169 ? 17.715 -24.849 -0.921 1.00 65.81 169 ASN A N 1
ATOM 1363 C CA . ASN A 1 169 ? 16.526 -25.603 -1.320 1.00 65.81 169 ASN A CA 1
ATOM 1364 C C . ASN A 1 169 ? 15.459 -25.648 -0.217 1.00 65.81 169 ASN A C 1
ATOM 1366 O O . ASN A 1 169 ? 14.275 -25.490 -0.515 1.00 65.81 169 ASN A O 1
ATOM 1370 N N . PHE A 1 170 ? 15.853 -25.783 1.050 1.00 67.69 170 PHE A N 1
ATOM 1371 C CA . PHE A 1 170 ? 14.924 -25.746 2.182 1.00 67.69 170 PHE A CA 1
ATOM 1372 C C . PHE A 1 170 ? 14.208 -24.389 2.303 1.00 67.69 170 PHE A C 1
ATOM 1374 O O . PHE A 1 170 ? 12.984 -24.350 2.447 1.00 67.69 170 PHE A O 1
ATOM 1381 N N . LEU A 1 171 ? 14.931 -23.269 2.157 1.00 61.66 1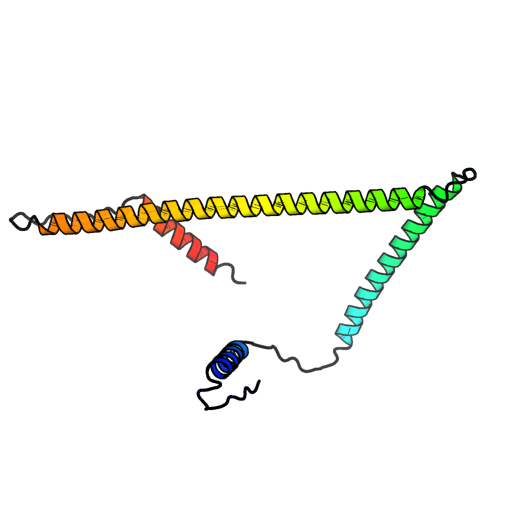71 LEU A N 1
ATOM 1382 C CA . LEU A 1 171 ? 14.318 -21.934 2.118 1.00 61.66 171 LEU A CA 1
ATOM 1383 C C . LEU A 1 171 ? 13.367 -21.771 0.923 1.00 61.66 171 LEU A C 1
ATOM 1385 O O . LEU A 1 171 ? 12.279 -21.214 1.072 1.00 61.66 171 LEU A O 1
ATOM 1389 N N . LYS A 1 172 ? 13.741 -22.283 -0.254 1.00 67.69 172 LYS A N 1
ATOM 1390 C CA . LYS A 1 172 ? 12.926 -22.199 -1.476 1.00 67.69 172 LYS A CA 1
ATOM 1391 C C . LYS A 1 172 ? 11.605 -22.967 -1.355 1.00 67.69 172 LYS A C 1
ATOM 1393 O O . LYS A 1 172 ? 10.581 -22.494 -1.851 1.00 67.69 172 LYS A O 1
ATOM 1398 N N . VAL A 1 173 ? 11.614 -24.120 -0.684 1.00 67.31 173 VAL A N 1
ATOM 1399 C CA . VAL A 1 173 ? 10.406 -24.917 -0.409 1.00 67.31 173 VAL A CA 1
ATOM 1400 C C . VAL A 1 173 ? 9.511 -24.214 0.617 1.00 67.31 173 VAL A C 1
ATOM 1402 O O . VAL A 1 173 ? 8.316 -24.051 0.369 1.00 67.31 173 VAL A O 1
ATOM 1405 N N . ASN A 1 174 ? 10.080 -23.690 1.707 1.00 58.69 174 ASN A N 1
ATOM 1406 C CA . ASN A 1 174 ? 9.310 -22.978 2.735 1.00 58.69 174 ASN A CA 1
ATOM 1407 C C . ASN A 1 174 ? 8.709 -21.646 2.247 1.00 58.69 174 ASN A C 1
ATOM 1409 O O . ASN A 1 174 ? 7.620 -21.263 2.672 1.00 58.69 174 ASN A O 1
ATOM 1413 N N . MET A 1 175 ? 9.366 -20.959 1.311 1.00 55.62 175 MET A N 1
ATOM 1414 C CA . MET A 1 175 ? 8.850 -19.725 0.701 1.00 55.62 175 MET A CA 1
ATOM 1415 C C . MET A 1 175 ? 7.697 -19.978 -0.287 1.00 55.62 175 MET A C 1
ATOM 1417 O O . MET A 1 175 ? 6.877 -19.088 -0.508 1.00 55.62 175 MET A O 1
ATOM 1421 N N . LYS A 1 176 ? 7.591 -21.185 -0.865 1.00 56.09 176 LYS A N 1
ATOM 1422 C CA . LYS A 1 176 ? 6.454 -21.572 -1.722 1.00 56.09 176 LYS A CA 1
ATOM 1423 C C . LYS A 1 176 ? 5.220 -22.020 -0.927 1.00 56.09 176 LYS A C 1
ATOM 1425 O O . LYS A 1 176 ? 4.117 -21.869 -1.436 1.00 56.09 176 LYS A O 1
ATOM 1430 N N . GLY A 1 177 ? 5.386 -22.508 0.305 1.00 52.53 177 GLY A N 1
ATOM 1431 C CA . GLY A 1 177 ? 4.283 -22.949 1.175 1.00 52.53 177 GLY A CA 1
ATOM 1432 C C . GLY A 1 177 ? 3.579 -21.842 1.974 1.00 52.53 177 GLY A C 1
ATOM 1433 O O . GLY A 1 177 ? 2.557 -22.103 2.595 1.00 52.53 177 GLY A O 1
ATOM 1434 N N . ARG A 1 178 ? 4.099 -20.605 1.964 1.00 50.28 178 ARG A N 1
ATOM 1435 C CA . ARG A 1 178 ? 3.572 -19.454 2.731 1.00 50.28 178 ARG A CA 1
ATOM 1436 C C . ARG A 1 178 ? 2.788 -18.428 1.899 1.00 50.28 178 ARG A C 1
ATOM 1438 O O . ARG A 1 178 ? 2.634 -17.287 2.321 1.00 50.28 178 ARG A O 1
ATOM 1445 N N . ARG A 1 179 ? 2.296 -18.817 0.718 1.00 49.62 179 ARG A N 1
ATOM 1446 C CA . ARG A 1 179 ? 1.282 -18.045 -0.022 1.00 49.62 179 ARG A CA 1
ATOM 1447 C C . ARG A 1 179 ? -0.077 -18.735 0.071 1.00 49.62 179 ARG A C 1
ATOM 1449 O O . ARG A 1 179 ? -0.487 -19.373 -0.893 1.00 49.62 179 ARG A O 1
ATOM 1456 N N . ILE A 1 180 ? -0.739 -18.590 1.215 1.00 42.34 180 ILE A N 1
ATOM 1457 C CA . ILE A 1 180 ? -2.203 -18.557 1.359 1.00 42.34 180 ILE A CA 1
ATOM 1458 C C . ILE A 1 180 ? -2.496 -17.487 2.405 1.00 42.34 180 ILE A C 1
ATOM 1460 O O . ILE A 1 180 ? -1.808 -17.520 3.450 1.00 42.34 180 ILE A O 1
#

InterPro domains:
  IPR001752 Kinesin motor domain [PS50067] (1-28)
  IPR027417 P-loop containing nucleoside triphosphate hydrolase [SSF52540] (1-63)
  IPR027640 Kinesin-like protein [PTHR47968] (1-131)
  IPR036961 Kinesin motor domain superfamily [G3DSA:3.40.850.10] (1-78)

Radius of gyration: 34.97 Å; chains: 1; bounding box: 80×70×82 Å

Sequence (180 aa):
MVGHISPSHYHFEESRNTLSYADRAKNITTKLRSNVSDVSYHVAQYQTIINELRQEIETLHSRIHGSKNLQNSDEKRDESKGISLSHHADIQLGMRSKISLKRRRMMELDNHLLAQSIEFDKLGMIINEWETEKAVTAMENGKEDQSIDKSGEKNDMPEHVFMLGKKFNFLKVNMKGRRI